Protein AF-Q2CAY6-F1 (afdb_monomer_lite)

Secondary structure (DSSP, 8-state):
-------HHHHHHHHHHHHHTT-EEEEEEETTTTEEEEE-TTS-EEEEEEETTTTEEEEEEEE-----

Sequence (68 aa):
MADEEMPSEEYDALAAKLIMNGFTMLHVVDAERGIMSAFDTEGSEVMLHVDPATRQITNMAYVHMTDE

Organism: Oceanicola granulosus (strain ATCC BAA-861 / DSM 15982 / KCTC 12143 / HTCC2516) (NCBI:txid314256)

pLDDT: mean 76.65, std 14.66, range [39.91, 90.62]

Foldseek 3Di:
DDPPPPPQPLCVVVVVVCVVQAWADWAAPDVVQQWIWIAHNVRWIKIFGADSVVRDGPDIDTPPPPPD

Structure (mmCIF, N/CA/C/O backbone):
data_AF-Q2CAY6-F1
#
_entry.id   AF-Q2CAY6-F1
#
loop_
_atom_site.group_PDB
_atom_site.id
_atom_site.type_symbol
_atom_site.label_atom_id
_atom_site.label_alt_id
_atom_site.label_comp_id
_atom_site.label_asym_id
_atom_site.label_entity_id
_atom_site.label_seq_id
_atom_site.pdbx_PDB_ins_code
_atom_site.Cartn_x
_atom_site.Cartn_y
_atom_site.Cartn_z
_atom_site.occupancy
_atom_site.B_iso_or_equiv
_atom_site.auth_seq_id
_atom_site.auth_co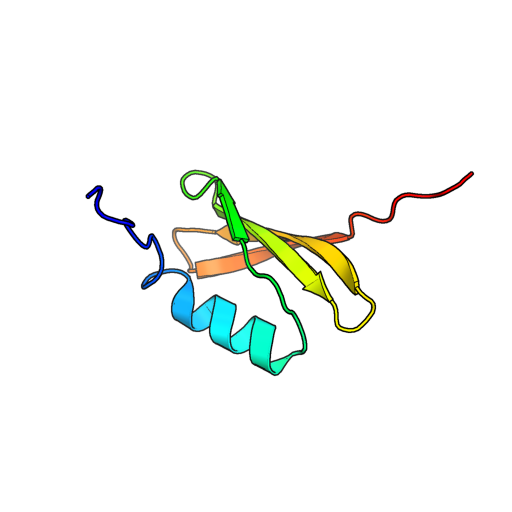mp_id
_atom_site.auth_asym_id
_atom_site.auth_atom_id
_atom_site.pdbx_PDB_model_num
ATOM 1 N N . MET A 1 1 ? 11.272 -26.531 -8.673 1.00 39.91 1 MET A N 1
ATOM 2 C CA . MET A 1 1 ? 12.012 -25.274 -8.436 1.00 39.91 1 MET A CA 1
ATOM 3 C C . MET A 1 1 ? 11.217 -24.552 -7.375 1.00 39.91 1 MET A C 1
ATOM 5 O O . MET A 1 1 ? 10.002 -24.643 -7.458 1.00 39.91 1 MET A O 1
ATOM 9 N N . ALA A 1 2 ? 11.903 -24.068 -6.339 1.00 41.41 2 ALA A N 1
ATOM 10 C CA . ALA A 1 2 ? 11.339 -23.694 -5.045 1.00 41.41 2 ALA A CA 1
ATOM 11 C C . ALA A 1 2 ? 10.021 -22.926 -5.174 1.00 41.41 2 ALA A C 1
ATOM 13 O O . ALA A 1 2 ? 9.955 -21.983 -5.958 1.00 41.41 2 ALA A O 1
ATOM 14 N N . ASP A 1 3 ? 9.014 -23.380 -4.426 1.00 44.56 3 ASP A N 1
ATOM 15 C CA . ASP A 1 3 ? 7.835 -22.617 -4.052 1.00 44.56 3 ASP A CA 1
ATOM 16 C C . ASP A 1 3 ? 8.237 -21.161 -3.796 1.00 44.56 3 ASP A C 1
ATOM 18 O O . ASP A 1 3 ? 8.879 -20.838 -2.795 1.00 44.56 3 ASP A O 1
ATOM 22 N N . GLU A 1 4 ? 7.880 -20.277 -4.727 1.00 47.84 4 GLU A N 1
ATOM 23 C CA . GLU A 1 4 ? 7.674 -18.869 -4.426 1.00 47.84 4 GLU A CA 1
ATOM 24 C C . GLU A 1 4 ? 6.451 -18.843 -3.509 1.00 47.84 4 GLU A C 1
ATOM 26 O O . GLU A 1 4 ? 5.324 -18.631 -3.958 1.00 47.84 4 GLU A O 1
ATOM 31 N N . GLU A 1 5 ? 6.670 -19.185 -2.233 1.00 46.62 5 GLU A N 1
ATOM 32 C CA . GLU A 1 5 ? 5.748 -18.940 -1.136 1.00 46.62 5 GLU A CA 1
ATOM 33 C C . GLU A 1 5 ? 5.483 -17.444 -1.151 1.00 46.62 5 GLU A C 1
ATOM 35 O O . GLU A 1 5 ? 6.190 -16.657 -0.536 1.00 46.62 5 GLU A O 1
ATOM 40 N N . MET A 1 6 ? 4.496 -17.048 -1.942 1.00 46.41 6 MET A N 1
ATOM 41 C CA . MET A 1 6 ? 3.778 -15.810 -1.797 1.00 46.41 6 MET A CA 1
ATOM 42 C C . MET A 1 6 ? 3.295 -15.762 -0.344 1.00 46.41 6 MET A C 1
ATOM 44 O O . MET A 1 6 ? 2.337 -16.470 -0.026 1.00 46.41 6 MET A O 1
ATOM 48 N N . PRO A 1 7 ? 3.822 -14.890 0.539 1.00 50.94 7 PRO A N 1
ATOM 49 C CA . PRO A 1 7 ? 3.068 -14.518 1.728 1.00 50.94 7 PRO A CA 1
ATOM 50 C C . PRO A 1 7 ? 1.943 -13.542 1.316 1.00 50.94 7 PRO A C 1
ATOM 52 O O . PRO A 1 7 ? 1.679 -12.567 2.012 1.00 50.94 7 PRO A O 1
ATOM 55 N N . SER A 1 8 ? 1.351 -13.709 0.123 1.00 54.62 8 SER A N 1
ATOM 56 C CA . SER A 1 8 ? 0.681 -12.624 -0.594 1.00 54.62 8 SER A CA 1
ATOM 57 C C . SER A 1 8 ? -0.785 -12.492 -0.231 1.00 54.62 8 SER A C 1
ATOM 59 O O . SER A 1 8 ? -1.233 -11.365 -0.121 1.00 54.62 8 SER A O 1
ATOM 61 N N . GLU A 1 9 ? -1.530 -13.563 0.067 1.00 60.31 9 GLU A N 1
ATOM 62 C CA . GLU A 1 9 ? -2.982 -13.427 0.298 1.00 60.31 9 GLU A CA 1
ATOM 63 C C . GLU A 1 9 ? -3.321 -12.469 1.454 1.00 60.31 9 GLU A C 1
ATOM 65 O O . GLU A 1 9 ? -4.303 -11.725 1.395 1.00 60.31 9 GLU A O 1
ATOM 70 N N . GLU A 1 10 ? -2.496 -12.439 2.506 1.00 62.91 10 GLU A N 1
ATOM 71 C CA . GLU A 1 10 ? -2.724 -11.565 3.663 1.00 62.91 10 GLU A CA 1
ATOM 72 C C . GLU A 1 10 ? -2.454 -10.090 3.359 1.00 62.91 10 GLU A C 1
ATOM 74 O O . GLU A 1 10 ? -3.132 -9.206 3.894 1.00 62.91 10 GLU A O 1
ATOM 79 N N . TYR A 1 11 ? -1.501 -9.830 2.465 1.00 67.06 11 TYR A N 1
ATOM 80 C CA . TYR A 1 11 ? -1.093 -8.491 2.063 1.00 67.06 11 TYR A CA 1
ATOM 81 C C . TYR A 1 11 ? -1.682 -8.071 0.711 1.00 67.06 11 TYR A C 1
ATOM 83 O O . TYR A 1 11 ? -1.560 -6.906 0.357 1.00 67.06 11 TYR A O 1
ATOM 91 N N . ASP A 1 12 ? -2.394 -8.940 -0.009 1.00 73.69 12 ASP A N 1
ATOM 92 C CA . ASP A 1 12 ? -2.931 -8.686 -1.354 1.00 73.69 12 ASP A CA 1
ATOM 93 C C . ASP A 1 12 ? -3.972 -7.567 -1.338 1.00 73.69 12 ASP A C 1
ATOM 95 O O . ASP A 1 12 ? -3.948 -6.657 -2.168 1.00 73.69 12 ASP A O 1
ATOM 99 N N . ALA A 1 13 ? -4.859 -7.565 -0.339 1.00 77.88 13 ALA A N 1
ATOM 100 C CA . ALA A 1 13 ? -5.842 -6.497 -0.166 1.00 77.88 13 ALA A CA 1
ATOM 101 C C . ALA A 1 13 ? -5.181 -5.149 0.168 1.00 77.88 13 ALA A C 1
ATOM 103 O O . ALA A 1 13 ? -5.724 -4.090 -0.159 1.00 77.88 13 ALA A O 1
ATOM 104 N N . LEU A 1 14 ? -4.022 -5.180 0.828 1.00 80.44 14 LEU A N 1
ATOM 105 C CA . LEU A 1 14 ? -3.266 -3.984 1.164 1.00 80.44 14 LEU A CA 1
ATOM 106 C C . LEU A 1 14 ? -2.450 -3.487 -0.030 1.00 80.44 14 LEU A C 1
ATOM 108 O O . LEU A 1 14 ? -2.522 -2.310 -0.373 1.00 80.44 14 LEU A O 1
ATOM 112 N N . ALA A 1 15 ? -1.747 -4.393 -0.700 1.00 80.38 15 ALA A N 1
ATOM 113 C CA . ALA A 1 15 ? -1.008 -4.153 -1.924 1.00 80.38 15 ALA A CA 1
ATOM 114 C C . ALA A 1 15 ? -1.925 -3.565 -2.997 1.00 80.38 15 ALA A C 1
ATOM 116 O O . ALA A 1 15 ? -1.592 -2.540 -3.577 1.00 80.38 15 ALA A O 1
ATOM 117 N N . ALA A 1 16 ? -3.131 -4.109 -3.187 1.00 83.25 16 ALA A N 1
ATOM 118 C CA . ALA A 1 16 ? -4.114 -3.550 -4.111 1.00 83.25 16 ALA A CA 1
ATOM 119 C C . ALA A 1 16 ? -4.485 -2.096 -3.770 1.00 83.25 16 ALA A C 1
ATOM 121 O O . ALA A 1 16 ? -4.544 -1.254 -4.664 1.00 83.25 16 ALA A O 1
ATOM 122 N N . LYS A 1 17 ? -4.692 -1.769 -2.486 1.00 84.19 17 LYS A N 1
ATOM 123 C CA . LYS A 1 17 ? -4.965 -0.387 -2.052 1.00 84.19 17 LYS A CA 1
ATOM 124 C C . LYS A 1 17 ? -3.777 0.532 -2.312 1.00 84.19 17 LYS A C 1
ATOM 126 O O . LYS A 1 17 ? -3.978 1.657 -2.757 1.00 84.19 17 LYS A O 1
ATOM 131 N N . LEU A 1 18 ? -2.563 0.065 -2.043 1.00 84.06 18 LEU A N 1
ATOM 132 C CA . LEU A 1 18 ? -1.337 0.823 -2.270 1.00 84.06 18 LEU A CA 1
ATOM 133 C C . LEU A 1 18 ? -1.133 1.078 -3.771 1.00 84.06 18 LEU A C 1
ATOM 135 O O . LEU A 1 18 ? -0.956 2.225 -4.167 1.00 84.06 18 LEU A O 1
ATOM 139 N N . ILE A 1 19 ? -1.319 0.065 -4.618 1.00 85.38 19 ILE A N 1
ATOM 140 C CA . ILE A 1 19 ? -1.289 0.203 -6.083 1.00 85.38 19 ILE A CA 1
ATOM 141 C C . ILE A 1 19 ? -2.340 1.207 -6.569 1.00 85.38 19 ILE A C 1
ATOM 143 O O . ILE A 1 19 ? -2.034 2.071 -7.387 1.00 85.38 19 ILE A O 1
ATOM 147 N N . MET A 1 20 ? -3.567 1.157 -6.038 1.00 85.81 20 MET A N 1
ATOM 148 C CA . MET A 1 20 ? -4.615 2.135 -6.374 1.00 85.81 20 MET A CA 1
ATOM 149 C C . MET A 1 20 ? -4.271 3.568 -5.945 1.00 85.81 20 MET A C 1
ATOM 151 O O . MET A 1 20 ? -4.756 4.511 -6.564 1.00 85.81 20 MET A O 1
ATOM 155 N N . ASN A 1 21 ? -3.449 3.738 -4.908 1.00 83.94 21 ASN A N 1
ATOM 156 C CA . ASN A 1 21 ? -2.952 5.043 -4.463 1.00 83.94 21 ASN A CA 1
ATOM 157 C C . ASN A 1 21 ? -1.680 5.484 -5.207 1.00 83.94 21 ASN A C 1
ATOM 159 O O . ASN A 1 21 ? -1.163 6.558 -4.924 1.00 83.94 21 ASN A O 1
ATOM 163 N N . GLY A 1 22 ? -1.197 4.694 -6.171 1.00 85.81 22 GLY A N 1
ATOM 164 C CA . GLY A 1 22 ? -0.031 5.023 -6.988 1.00 85.81 22 GLY A CA 1
ATOM 165 C C . GLY A 1 22 ? 1.296 4.478 -6.460 1.00 85.81 22 GLY A C 1
ATOM 166 O O . GLY A 1 22 ? 2.335 4.747 -7.058 1.00 85.81 22 GLY A O 1
ATOM 167 N N . PHE A 1 23 ? 1.277 3.672 -5.397 1.00 87.25 23 PHE A N 1
ATOM 168 C CA . PHE A 1 23 ? 2.474 2.971 -4.948 1.00 87.25 23 PHE A CA 1
ATOM 169 C C . PHE A 1 23 ? 2.806 1.807 -5.887 1.00 87.25 23 PHE A C 1
ATOM 171 O O . PHE A 1 23 ? 1.934 1.082 -6.364 1.00 87.25 23 PHE A O 1
ATOM 178 N N . THR A 1 24 ? 4.088 1.591 -6.134 1.00 85.06 24 THR A N 1
ATOM 179 C CA . THR A 1 24 ? 4.611 0.549 -7.018 1.00 85.06 24 THR A CA 1
ATOM 180 C C . THR A 1 24 ? 5.734 -0.219 -6.327 1.00 85.06 24 THR A C 1
ATOM 182 O O . THR A 1 24 ? 6.184 0.170 -5.253 1.00 85.06 24 THR A O 1
ATOM 185 N N . MET A 1 25 ? 6.169 -1.338 -6.917 1.00 84.69 25 MET A N 1
ATOM 186 C CA . MET A 1 25 ? 7.298 -2.134 -6.404 1.00 84.69 25 MET A CA 1
ATOM 187 C C . MET A 1 25 ? 7.146 -2.516 -4.917 1.00 84.69 25 MET A C 1
ATOM 189 O O . MET A 1 25 ? 8.047 -2.320 -4.108 1.00 84.69 25 MET A O 1
ATOM 193 N N . LEU A 1 26 ? 5.974 -3.049 -4.563 1.00 85.25 26 LEU A N 1
ATOM 194 C CA . LEU A 1 26 ? 5.676 -3.521 -3.212 1.00 85.25 26 LEU A CA 1
ATOM 195 C C . LEU A 1 26 ? 6.488 -4.774 -2.891 1.00 85.25 26 LEU A C 1
ATOM 197 O O . LEU A 1 26 ? 6.451 -5.753 -3.637 1.00 85.25 26 LEU A O 1
ATOM 201 N N . HIS A 1 27 ? 7.179 -4.753 -1.760 1.00 85.31 27 HIS A N 1
ATOM 202 C CA . HIS A 1 27 ? 8.017 -5.845 -1.298 1.00 85.31 27 HIS A CA 1
ATOM 203 C C . HIS A 1 27 ? 7.826 -6.061 0.201 1.00 85.31 27 HIS A C 1
ATOM 205 O O . HIS A 1 27 ? 7.874 -5.117 0.983 1.00 85.31 27 HIS A O 1
ATOM 211 N N . VAL A 1 28 ? 7.615 -7.303 0.631 1.00 84.56 28 VAL A N 1
ATOM 212 C CA . VAL A 1 28 ? 7.565 -7.619 2.062 1.00 84.56 28 VAL A CA 1
ATOM 213 C C . VAL A 1 28 ? 9.000 -7.761 2.556 1.00 84.56 28 VAL A C 1
ATOM 215 O O . VAL A 1 28 ? 9.713 -8.660 2.124 1.00 84.56 28 VAL A O 1
ATOM 218 N N . VAL A 1 29 ? 9.428 -6.859 3.439 1.00 85.88 29 VAL A N 1
ATOM 219 C CA . VAL A 1 29 ? 10.782 -6.869 4.013 1.00 85.88 29 VAL A CA 1
ATOM 220 C C . VAL A 1 29 ? 10.849 -7.844 5.186 1.00 85.88 29 VAL A C 1
ATOM 222 O O . VAL A 1 29 ? 11.828 -8.569 5.331 1.00 85.88 29 VAL A O 1
ATOM 225 N N . ASP A 1 30 ? 9.806 -7.872 6.017 1.00 85.12 30 ASP A N 1
ATOM 226 C CA . ASP A 1 30 ? 9.711 -8.754 7.179 1.00 85.12 30 ASP A CA 1
ATOM 227 C C . ASP A 1 30 ? 8.238 -9.076 7.465 1.00 85.12 30 ASP A C 1
ATOM 229 O O . ASP A 1 30 ? 7.497 -8.247 7.988 1.00 85.12 30 ASP A O 1
ATOM 233 N N . ALA A 1 31 ? 7.785 -10.275 7.096 1.00 77.62 31 ALA A N 1
ATOM 234 C CA . ALA A 1 31 ? 6.385 -10.664 7.267 1.00 77.62 31 ALA A CA 1
ATOM 235 C C . ALA A 1 31 ? 6.000 -10.880 8.743 1.00 77.62 31 ALA A C 1
ATOM 237 O O . ALA A 1 31 ? 4.859 -10.613 9.117 1.00 77.62 31 ALA A O 1
ATOM 238 N N . GLU A 1 32 ? 6.942 -11.324 9.583 1.00 80.62 32 GLU A N 1
ATOM 239 C CA . GLU A 1 32 ? 6.708 -11.613 11.006 1.00 80.62 32 GLU A CA 1
ATOM 240 C C . GLU A 1 32 ? 6.503 -10.330 11.818 1.00 80.62 32 GLU A C 1
ATOM 242 O O . GLU A 1 32 ? 5.707 -10.282 12.758 1.00 80.62 32 GLU A O 1
ATOM 247 N N . ARG A 1 33 ? 7.211 -9.267 11.436 1.00 80.62 33 ARG A N 1
ATOM 248 C CA . ARG A 1 33 ? 7.113 -7.928 12.027 1.00 80.62 33 ARG A CA 1
ATOM 249 C C . ARG A 1 33 ? 6.148 -7.020 11.268 1.00 80.62 33 ARG A C 1
ATOM 251 O O . ARG A 1 33 ? 5.948 -5.883 11.692 1.00 80.62 33 ARG A O 1
ATOM 258 N N . GLY A 1 34 ? 5.582 -7.508 10.163 1.00 83.50 34 GLY A N 1
ATOM 259 C CA . GLY A 1 34 ? 4.661 -6.781 9.298 1.00 83.50 34 GLY A CA 1
ATOM 260 C C . GLY A 1 34 ? 5.298 -5.590 8.582 1.00 83.50 34 GLY A C 1
ATOM 261 O O . GLY A 1 34 ? 4.659 -4.568 8.382 1.00 83.50 34 GLY A O 1
ATOM 262 N N . ILE A 1 35 ? 6.571 -5.673 8.215 1.00 86.50 35 ILE A N 1
ATOM 263 C CA . ILE A 1 35 ? 7.296 -4.606 7.527 1.00 86.50 35 ILE A CA 1
ATOM 264 C C . ILE A 1 35 ? 7.260 -4.855 6.019 1.00 86.50 35 ILE A C 1
ATOM 266 O O . ILE A 1 35 ? 7.671 -5.905 5.525 1.00 86.50 35 ILE A O 1
ATOM 270 N N . MET A 1 36 ? 6.823 -3.847 5.277 1.00 87.31 36 MET A N 1
ATOM 271 C CA . MET A 1 36 ? 6.821 -3.812 3.820 1.00 87.31 36 MET A CA 1
ATOM 272 C C . MET A 1 36 ? 7.567 -2.570 3.332 1.00 87.31 36 MET A C 1
ATOM 274 O O . MET A 1 36 ? 7.587 -1.550 4.008 1.00 87.31 36 MET A O 1
ATOM 278 N N . SER A 1 37 ? 8.155 -2.647 2.148 1.00 88.50 37 SER A N 1
ATOM 279 C CA . SER A 1 37 ? 8.665 -1.511 1.389 1.00 88.50 37 SER A CA 1
ATOM 280 C C . SER A 1 37 ? 7.798 -1.320 0.145 1.00 88.50 37 SER A C 1
ATOM 282 O O . SER A 1 37 ? 7.289 -2.287 -0.428 1.00 88.50 37 SER A O 1
ATOM 284 N N . ALA A 1 38 ? 7.578 -0.074 -0.250 1.00 90.12 38 ALA A N 1
ATOM 285 C CA . ALA A 1 38 ? 6.888 0.302 -1.473 1.00 90.12 38 ALA A CA 1
ATOM 286 C C . ALA A 1 38 ? 7.468 1.612 -2.006 1.00 90.12 38 ALA A C 1
ATOM 288 O O . ALA A 1 38 ? 7.978 2.422 -1.242 1.00 90.1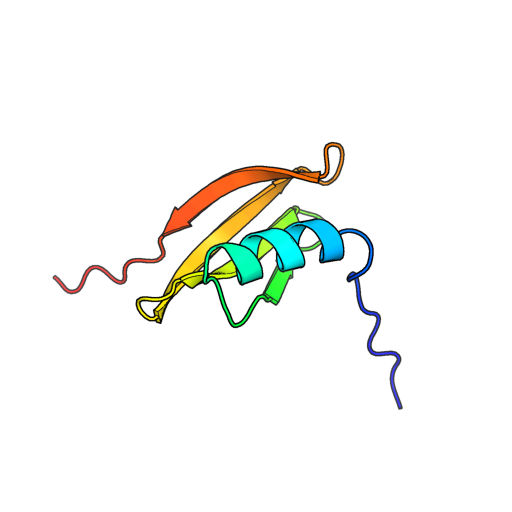2 38 ALA A O 1
ATOM 289 N N . PHE A 1 39 ? 7.346 1.858 -3.303 1.00 89.25 39 PHE A N 1
ATOM 290 C CA . PHE A 1 39 ? 7.761 3.114 -3.920 1.00 89.25 39 PHE A CA 1
ATOM 291 C C . PHE A 1 39 ? 6.541 3.976 -4.214 1.00 89.25 39 PHE A C 1
ATOM 293 O O . PHE A 1 39 ? 5.590 3.492 -4.821 1.00 89.25 39 PHE A O 1
ATOM 300 N N . ASP A 1 40 ? 6.552 5.243 -3.810 1.00 88.25 40 ASP A N 1
ATOM 301 C CA . ASP A 1 40 ? 5.516 6.209 -4.197 1.00 88.25 40 ASP A CA 1
ATOM 302 C C . ASP A 1 40 ? 5.580 6.494 -5.717 1.00 88.25 40 ASP A C 1
ATOM 304 O O . ASP A 1 40 ? 6.554 6.172 -6.400 1.00 88.25 40 ASP A O 1
ATOM 308 N N . THR A 1 41 ? 4.552 7.148 -6.245 1.00 84.75 41 THR A N 1
ATOM 309 C CA . THR A 1 41 ? 4.476 7.765 -7.574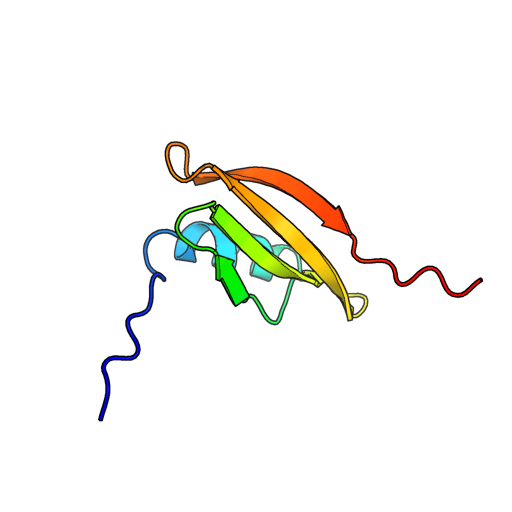 1.00 84.75 41 THR A CA 1
ATOM 310 C C . THR A 1 41 ? 5.684 8.633 -7.922 1.00 84.75 41 THR A C 1
ATOM 312 O O . THR A 1 41 ? 6.073 8.704 -9.087 1.00 84.75 41 THR A O 1
ATOM 315 N N . GLU A 1 42 ? 6.307 9.260 -6.923 1.00 85.19 42 GLU A N 1
ATOM 316 C CA . GLU A 1 42 ? 7.518 10.072 -7.086 1.00 85.19 42 GLU A CA 1
ATOM 317 C C . GLU A 1 42 ? 8.810 9.235 -7.128 1.00 85.19 42 GLU A C 1
ATOM 319 O O . GLU A 1 42 ? 9.897 9.779 -7.305 1.00 85.19 42 GLU A O 1
ATOM 324 N N . GLY A 1 43 ? 8.719 7.911 -6.964 1.00 82.88 43 GLY A N 1
ATOM 325 C CA . GLY A 1 43 ? 9.870 7.011 -6.883 1.00 82.88 43 GLY A CA 1
ATOM 326 C C . GLY A 1 43 ? 10.598 7.051 -5.537 1.00 82.88 43 GLY A C 1
ATOM 327 O O . GLY A 1 43 ? 11.711 6.542 -5.437 1.00 82.88 43 GLY A O 1
ATOM 328 N N . SER A 1 44 ? 9.988 7.642 -4.505 1.00 86.31 44 SER A N 1
ATOM 329 C CA . SER A 1 44 ? 10.523 7.627 -3.139 1.00 86.31 44 SER A CA 1
ATOM 330 C C . SER A 1 44 ? 10.193 6.307 -2.451 1.00 86.31 44 SER A C 1
ATOM 332 O O . SER A 1 44 ? 9.046 5.861 -2.503 1.00 86.31 44 SER A O 1
ATOM 334 N N . GLU A 1 45 ? 11.176 5.694 -1.793 1.00 88.50 45 GLU A N 1
ATOM 335 C CA . GLU A 1 45 ? 10.959 4.470 -1.022 1.00 88.50 45 GLU A CA 1
ATOM 336 C C . GLU A 1 45 ? 10.238 4.779 0.299 1.00 88.50 45 GLU A C 1
ATOM 338 O O . GLU A 1 45 ? 10.580 5.710 1.032 1.00 88.50 45 GLU A O 1
ATOM 343 N N . VAL A 1 46 ? 9.223 3.979 0.606 1.00 88.19 46 VAL A N 1
ATOM 344 C CA . VAL A 1 46 ? 8.361 4.105 1.777 1.00 88.19 46 VAL A CA 1
ATOM 345 C C . VAL A 1 46 ? 8.289 2.763 2.485 1.00 88.19 46 VAL A C 1
ATOM 347 O O . VAL A 1 46 ? 7.817 1.766 1.943 1.00 88.19 46 VAL A O 1
ATOM 350 N N . MET A 1 47 ? 8.718 2.761 3.739 1.00 90.62 47 MET A N 1
ATOM 351 C CA . MET A 1 47 ? 8.617 1.624 4.639 1.00 90.62 47 MET A CA 1
ATOM 352 C C . MET A 1 47 ? 7.266 1.662 5.349 1.00 90.62 47 MET A C 1
ATOM 354 O O . MET A 1 47 ? 6.960 2.575 6.115 1.00 90.62 47 MET A O 1
ATOM 358 N N . LEU A 1 48 ? 6.442 0.659 5.095 1.00 87.50 48 LEU A N 1
ATOM 359 C CA . LEU A 1 48 ? 5.108 0.490 5.645 1.00 87.50 48 LEU A CA 1
ATOM 360 C C . LEU A 1 48 ? 5.168 -0.556 6.755 1.00 87.50 48 LEU A C 1
ATOM 362 O O . LEU A 1 48 ? 5.575 -1.692 6.530 1.00 87.50 48 LEU A O 1
ATOM 366 N N . HIS A 1 49 ? 4.742 -0.191 7.956 1.00 89.81 49 HIS A N 1
ATOM 367 C CA . HIS A 1 49 ? 4.509 -1.151 9.026 1.00 89.81 49 HIS A CA 1
ATOM 368 C C . HIS A 1 49 ? 3.028 -1.481 9.068 1.00 89.81 49 HIS A C 1
ATOM 370 O O . HIS A 1 49 ? 2.177 -0.612 9.261 1.00 89.81 49 HIS A O 1
ATOM 376 N N . VAL A 1 50 ? 2.733 -2.752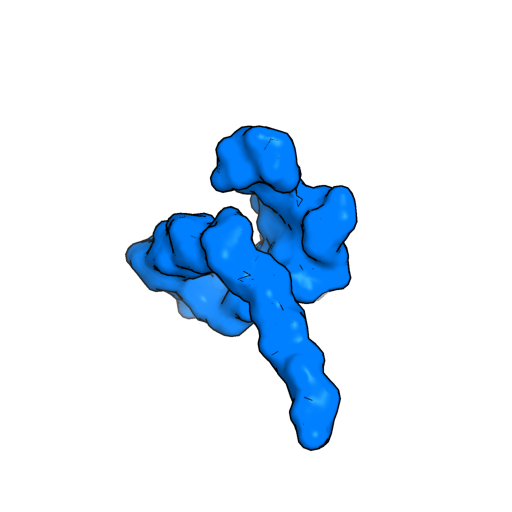 8.905 1.00 84.81 50 VAL A N 1
ATOM 377 C CA . VAL A 1 50 ? 1.415 -3.349 8.905 1.00 84.81 50 VAL A CA 1
ATOM 378 C C . VAL A 1 50 ? 1.290 -4.161 10.176 1.00 84.81 50 VAL A C 1
ATOM 380 O O . VAL A 1 50 ? 2.160 -4.951 10.515 1.00 84.81 50 VAL A O 1
ATOM 383 N N . ASP A 1 51 ? 0.201 -3.970 10.900 1.00 84.44 51 ASP A N 1
ATOM 384 C CA . ASP A 1 51 ? -0.113 -4.846 12.013 1.00 84.44 51 ASP A CA 1
ATOM 385 C C . ASP A 1 51 ? -0.696 -6.163 11.469 1.00 84.44 51 ASP A C 1
ATOM 387 O O . ASP A 1 51 ? -1.740 -6.129 10.810 1.00 84.44 51 ASP A O 1
ATOM 391 N N . PRO A 1 52 ? -0.060 -7.323 11.713 1.00 73.69 52 PRO A N 1
ATOM 392 C CA . PRO A 1 52 ? -0.506 -8.597 11.148 1.00 73.69 52 PRO A CA 1
ATOM 393 C C . PRO A 1 52 ? -1.840 -9.074 11.746 1.00 73.69 52 PRO A C 1
ATOM 395 O O . PRO A 1 52 ? -2.580 -9.807 11.095 1.00 73.69 52 PRO A O 1
ATOM 398 N N . ALA A 1 53 ? -2.194 -8.630 12.958 1.00 80.19 53 ALA A N 1
ATOM 399 C CA . ALA A 1 53 ? -3.444 -9.015 13.613 1.00 80.19 53 ALA A CA 1
ATOM 400 C C . ALA A 1 53 ? -4.668 -8.286 13.031 1.00 80.19 53 ALA A C 1
ATOM 402 O O . ALA A 1 53 ? -5.752 -8.859 12.923 1.00 80.19 53 ALA A O 1
ATOM 403 N N . THR A 1 54 ? -4.507 -7.018 12.652 1.00 80.12 54 THR A N 1
ATOM 404 C CA . THR A 1 54 ? -5.582 -6.144 12.155 1.00 80.12 54 THR A CA 1
ATOM 405 C C . THR A 1 54 ? -5.493 -5.853 10.661 1.00 80.12 54 THR A C 1
ATOM 407 O O . THR A 1 54 ? -6.447 -5.313 10.099 1.00 80.12 54 THR A O 1
ATOM 410 N N . ARG A 1 55 ? -4.381 -6.225 10.013 1.00 74.12 55 ARG A N 1
ATOM 411 C CA . ARG A 1 55 ? -4.082 -6.018 8.585 1.00 74.12 55 ARG A CA 1
ATOM 412 C C . ARG A 1 55 ? -4.182 -4.552 8.168 1.00 74.12 55 ARG A C 1
ATOM 414 O O . ARG A 1 55 ? -4.659 -4.217 7.082 1.00 74.12 55 ARG A O 1
ATOM 421 N N . GLN A 1 56 ? -3.766 -3.664 9.065 1.00 81.31 56 GLN A N 1
ATOM 422 C CA . GLN A 1 56 ? -3.799 -2.219 8.871 1.00 81.31 56 GLN A CA 1
ATOM 423 C C . GLN A 1 56 ? -2.399 -1.640 8.952 1.00 81.31 56 GLN A C 1
ATOM 425 O O . GLN A 1 56 ? -1.578 -2.081 9.751 1.00 81.31 56 GLN A O 1
ATOM 430 N N . ILE A 1 57 ? -2.145 -0.622 8.134 1.00 84.62 57 ILE A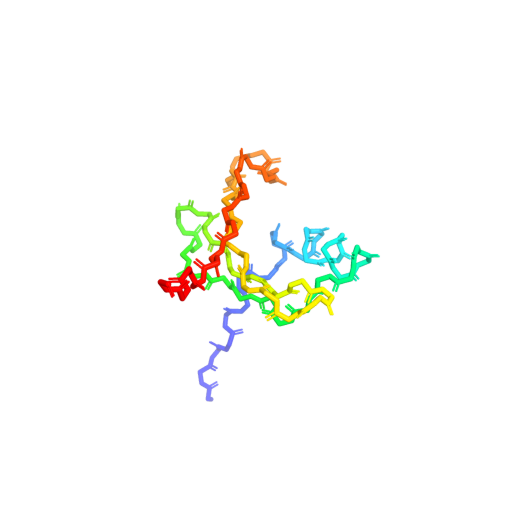 N 1
ATOM 431 C CA . ILE A 1 57 ? -0.896 0.129 8.205 1.00 84.62 57 ILE A CA 1
ATOM 432 C C . ILE A 1 57 ? -0.927 0.933 9.50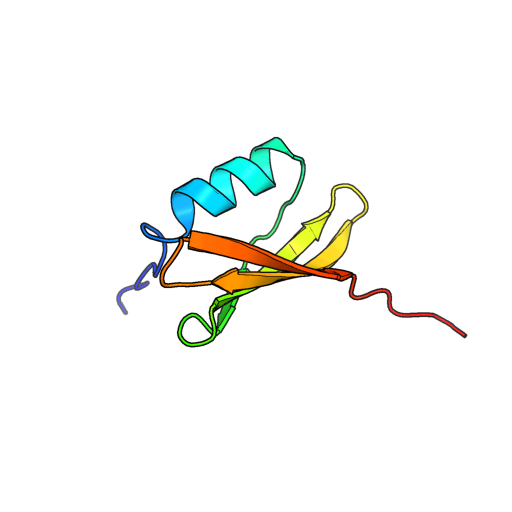0 1.00 84.62 57 ILE A C 1
ATOM 434 O O . ILE A 1 57 ? -1.768 1.812 9.673 1.00 84.62 57 ILE A O 1
ATOM 438 N N . THR A 1 58 ? -0.029 0.602 10.416 1.00 87.00 58 THR A N 1
ATOM 439 C CA . THR A 1 58 ? 0.147 1.310 11.684 1.00 87.00 58 THR A CA 1
ATOM 440 C C . THR A 1 58 ? 1.167 2.427 11.567 1.00 87.00 58 THR A C 1
ATOM 442 O O . THR A 1 58 ? 1.071 3.410 12.299 1.00 87.00 58 THR A O 1
ATOM 445 N N . ASN A 1 59 ? 2.129 2.304 10.650 1.00 86.25 59 ASN A N 1
ATOM 446 C CA . ASN A 1 59 ? 3.130 3.334 10.418 1.00 86.25 59 ASN A CA 1
ATOM 447 C C . ASN A 1 59 ? 3.572 3.380 8.950 1.00 86.25 59 ASN A C 1
ATOM 449 O O . ASN A 1 59 ? 3.615 2.355 8.275 1.00 86.25 59 ASN A O 1
ATOM 453 N N . MET A 1 60 ? 3.923 4.574 8.482 1.00 87.94 60 MET A N 1
ATOM 454 C CA . MET A 1 60 ? 4.528 4.822 7.178 1.00 87.94 60 MET A CA 1
ATOM 455 C C . MET A 1 60 ? 5.751 5.710 7.397 1.00 87.94 60 MET A C 1
ATOM 457 O O . MET A 1 60 ? 5.626 6.836 7.877 1.00 87.94 60 MET A O 1
ATOM 461 N N . ALA A 1 61 ? 6.929 5.204 7.060 1.00 86.44 61 ALA A N 1
ATOM 462 C CA . ALA A 1 61 ? 8.184 5.927 7.155 1.00 86.44 61 ALA A CA 1
ATOM 463 C C . ALA A 1 61 ? 8.748 6.134 5.749 1.00 86.44 61 ALA A C 1
ATOM 465 O O . ALA A 1 61 ? 9.136 5.181 5.078 1.00 86.44 61 ALA A O 1
ATOM 466 N N . TYR A 1 62 ? 8.798 7.388 5.311 1.00 84.12 62 TYR A N 1
ATOM 467 C CA . TYR A 1 62 ? 9.443 7.749 4.055 1.00 84.12 62 TYR A CA 1
ATOM 468 C C . TYR A 1 62 ? 10.955 7.658 4.234 1.00 84.12 62 TYR A C 1
ATOM 470 O O . TYR A 1 62 ? 11.533 8.341 5.084 1.00 84.12 62 TYR A O 1
ATOM 478 N N . VAL A 1 63 ? 11.596 6.818 3.426 1.00 78.88 63 VAL A N 1
ATOM 479 C CA . VAL A 1 63 ? 13.051 6.733 3.333 1.00 78.88 63 VAL A CA 1
ATOM 480 C C . VAL A 1 63 ? 13.494 7.853 2.399 1.00 78.88 63 VAL A C 1
ATOM 482 O O . VAL A 1 63 ? 13.896 7.641 1.258 1.00 78.88 63 VAL A O 1
ATOM 485 N N . HIS A 1 64 ? 13.382 9.092 2.872 1.00 69.50 64 HIS A N 1
ATOM 486 C CA . HIS A 1 64 ? 14.109 10.175 2.237 1.00 69.50 64 HIS A CA 1
ATOM 487 C C . HIS A 1 64 ? 15.580 9.966 2.580 1.00 69.50 64 HIS A C 1
ATOM 489 O O . HIS A 1 64 ? 15.989 10.121 3.732 1.00 69.50 64 HIS A O 1
ATOM 495 N N . MET A 1 65 ? 16.378 9.593 1.579 1.00 56.38 65 MET A N 1
ATOM 496 C CA . MET A 1 65 ? 17.801 9.897 1.626 1.00 56.38 65 MET A CA 1
ATOM 497 C C . MET A 1 65 ? 17.884 11.420 1.655 1.00 56.38 65 MET A C 1
ATOM 499 O O . MET A 1 65 ? 17.766 12.077 0.623 1.00 56.38 65 MET A O 1
ATOM 503 N N . THR A 1 66 ? 17.951 11.991 2.853 1.00 51.50 66 THR A N 1
ATOM 504 C CA . THR A 1 66 ? 18.336 13.382 3.027 1.00 51.50 66 THR A CA 1
ATOM 505 C C . THR A 1 66 ? 19.765 13.471 2.510 1.00 51.50 66 THR A C 1
ATOM 507 O O . THR A 1 66 ? 20.699 13.067 3.199 1.00 51.50 66 THR A O 1
ATOM 510 N N . ASP A 1 67 ? 19.912 13.898 1.260 1.00 50.19 67 ASP A N 1
ATOM 511 C CA . ASP A 1 67 ? 21.158 14.484 0.789 1.00 50.19 67 ASP A CA 1
ATOM 512 C C . ASP A 1 67 ? 21.352 15.765 1.622 1.00 50.19 67 ASP A C 1
ATOM 514 O O . ASP A 1 67 ? 20.414 16.558 1.767 1.00 50.19 67 ASP A O 1
ATOM 518 N N . GLU A 1 68 ? 22.506 15.863 2.283 1.00 43.88 68 GLU A N 1
ATOM 519 C CA . GLU A 1 68 ? 22.948 17.001 3.107 1.00 43.88 68 GLU A CA 1
ATOM 520 C C . GLU A 1 68 ? 22.917 18.352 2.373 1.00 43.88 68 GLU A C 1
ATOM 522 O O . GLU A 1 68 ? 23.232 18.404 1.162 1.00 43.88 68 GLU A O 1
#

Radius of gyration: 12.63 Å; chains: 1; bounding box: 29×42×22 Å